Protein AF-F2KSY7-F1 (afdb_monomer)

Secondary structure (DSSP, 8-state):
-HHHHHHHHHHHHHHHHHH---------S---SHHHHHHHHHHHHHHHHHHHHHHHTT--TTSHHHHHHHHHHHHHHHHHHHHHHT-SSHHHHHHHHHHHHHHHHHHHHHHHH---HHHHHHHHHHHHHHH-HHHHHHHHHHT-

Radius of gyration: 15.93 Å; Cα contacts (8 Å, |Δi|>4): 100; chains: 1; bounding box: 45×33×44 Å

Mean predicted aligned error: 11.4 Å

Sequence (144 aa):
MRAKVLQTLSTILSVQTCLANPIPPNKSHNLPPALGTVFALDYICNLVILAILLTLFQKDIRSLKFLAYVLVVTAGGLIIDYLAMLSQNFVVALVLAFLLLFSYNSVLARLVYGLSRGKSAVIGFSIGILANPALFVWITIMFL

Organism: Archaeoglobus veneficus (strain DSM 11195 / SNP6) (NCBI:txid693661)

Structure (mmCIF, N/CA/C/O backbone):
data_AF-F2KSY7-F1
#
_entry.id   AF-F2KSY7-F1
#
loop_
_atom_site.group_PDB
_atom_site.id
_atom_site.type_symbol
_atom_site.label_atom_id
_atom_site.label_alt_id
_atom_site.label_comp_id
_atom_site.label_asym_id
_atom_site.label_entity_id
_atom_site.label_seq_id
_atom_site.pdbx_PDB_ins_code
_atom_site.Cartn_x
_atom_site.Cartn_y
_atom_site.Cartn_z
_atom_site.occupancy
_atom_site.B_iso_or_equiv
_atom_site.auth_seq_id
_atom_site.auth_comp_id
_atom_site.auth_asym_id
_atom_site.auth_atom_id
_atom_site.pdbx_PDB_model_num
ATOM 1 N N . MET A 1 1 ? -12.921 19.983 1.625 1.00 43.03 1 MET A N 1
ATOM 2 C CA . MET A 1 1 ? -11.962 18.943 2.081 1.00 43.03 1 MET A CA 1
ATOM 3 C C . MET A 1 1 ? -11.532 17.973 0.980 1.00 43.03 1 MET A C 1
ATOM 5 O O . MET A 1 1 ? -10.343 17.713 0.894 1.00 43.03 1 MET A O 1
ATOM 9 N N . ARG A 1 2 ? -12.433 17.490 0.107 1.00 40.50 2 ARG A N 1
ATOM 10 C CA . ARG A 1 2 ? -12.088 16.527 -0.964 1.00 40.50 2 ARG A CA 1
ATOM 11 C C . ARG A 1 2 ? -11.030 17.028 -1.966 1.00 40.50 2 ARG A C 1
ATOM 13 O O . ARG A 1 2 ? -10.137 16.269 -2.308 1.00 40.50 2 ARG A O 1
ATOM 20 N N . ALA A 1 3 ? -11.072 18.306 -2.354 1.00 43.41 3 ALA A N 1
ATOM 21 C CA . ALA A 1 3 ? -10.115 18.882 -3.309 1.00 43.41 3 ALA A CA 1
ATOM 22 C C . ALA A 1 3 ? -8.681 18.986 -2.760 1.00 43.41 3 ALA A C 1
ATOM 24 O O . ALA A 1 3 ? -7.740 18.676 -3.473 1.00 43.41 3 ALA A O 1
ATOM 25 N N . LYS A 1 4 ? -8.509 19.344 -1.476 1.00 40.16 4 LYS A N 1
ATOM 26 C CA . LYS A 1 4 ? -7.176 19.445 -0.856 1.00 40.16 4 LYS A CA 1
ATOM 27 C C . LYS A 1 4 ? -6.494 18.082 -0.755 1.00 40.16 4 LYS A C 1
ATOM 29 O O . LYS A 1 4 ? -5.327 17.981 -1.088 1.00 40.16 4 LYS A O 1
ATOM 34 N N . VAL A 1 5 ? -7.233 17.035 -0.377 1.00 45.41 5 VAL A N 1
ATOM 35 C CA . VAL A 1 5 ? -6.698 15.662 -0.322 1.00 45.41 5 VAL A CA 1
ATOM 36 C C . VAL A 1 5 ? -6.324 15.160 -1.719 1.00 45.41 5 VAL A C 1
ATOM 38 O O . VAL A 1 5 ? -5.262 14.569 -1.877 1.00 45.41 5 VAL A O 1
ATOM 41 N N . LEU A 1 6 ? -7.145 15.448 -2.739 1.00 37.88 6 LEU A N 1
ATOM 42 C CA . LEU A 1 6 ? -6.817 15.122 -4.131 1.00 37.88 6 LEU A CA 1
ATOM 43 C C . LEU A 1 6 ? -5.556 15.848 -4.613 1.00 37.88 6 LEU A C 1
ATOM 45 O O . LEU A 1 6 ? -4.732 15.252 -5.292 1.00 37.88 6 LEU A O 1
ATOM 49 N N . GLN A 1 7 ? -5.404 17.118 -4.242 1.00 41.09 7 GLN A N 1
ATOM 50 C CA . GLN A 1 7 ? -4.274 17.950 -4.644 1.00 41.09 7 GLN A CA 1
ATOM 51 C C . GLN A 1 7 ? -2.975 17.510 -3.959 1.00 41.09 7 GLN A C 1
ATOM 53 O O . GLN A 1 7 ? -1.925 17.532 -4.592 1.00 41.09 7 GLN A O 1
ATOM 58 N N . THR A 1 8 ? -3.039 17.052 -2.701 1.00 50.66 8 THR A N 1
ATOM 59 C CA . THR A 1 8 ? -1.894 16.446 -1.997 1.00 50.66 8 THR A CA 1
ATOM 60 C C . THR A 1 8 ? -1.532 15.081 -2.585 1.00 50.66 8 THR A C 1
ATOM 62 O O . THR A 1 8 ? -0.361 14.809 -2.824 1.00 50.66 8 THR A O 1
ATOM 65 N N . LEU A 1 9 ? -2.526 14.240 -2.890 1.00 44.72 9 LE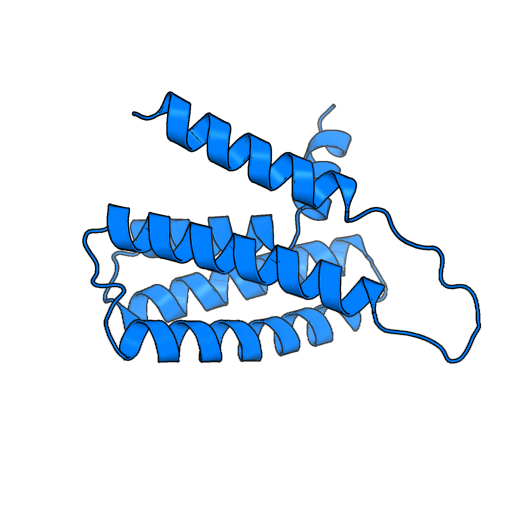U A N 1
ATOM 66 C CA . LEU A 1 9 ? -2.304 12.970 -3.590 1.00 44.72 9 LEU A CA 1
ATOM 67 C C . LEU A 1 9 ? -1.674 13.191 -4.968 1.00 44.72 9 LEU A C 1
ATOM 69 O O . LEU A 1 9 ? -0.739 12.478 -5.312 1.00 44.72 9 LEU A O 1
ATOM 73 N N . SER A 1 10 ? -2.127 14.196 -5.725 1.00 44.44 10 SER A N 1
ATOM 74 C CA . SER A 1 10 ? -1.573 14.488 -7.049 1.00 44.44 10 SER A CA 1
ATOM 75 C C . SER A 1 10 ? -0.148 15.030 -6.981 1.00 44.44 10 SER A C 1
ATOM 77 O O . SER A 1 10 ? 0.632 14.738 -7.877 1.00 44.44 10 SER A O 1
ATOM 79 N N . THR A 1 11 ? 0.205 15.793 -5.937 1.00 50.34 11 THR A N 1
ATOM 80 C CA . THR A 1 11 ? 1.585 16.278 -5.736 1.00 50.34 11 THR A CA 1
ATOM 81 C C . THR A 1 11 ? 2.529 15.169 -5.292 1.00 50.34 11 THR A C 1
ATOM 83 O O . THR A 1 11 ? 3.677 15.144 -5.718 1.00 50.34 11 THR A O 1
ATOM 86 N N . ILE A 1 12 ? 2.060 14.227 -4.473 1.00 53.47 12 ILE A N 1
ATOM 87 C CA . ILE A 1 12 ? 2.859 13.060 -4.080 1.00 53.47 12 ILE A CA 1
ATOM 88 C C . ILE A 1 12 ? 3.100 12.147 -5.292 1.00 53.47 12 ILE A C 1
ATOM 90 O O . ILE A 1 12 ? 4.237 11.746 -5.539 1.00 53.47 12 ILE A O 1
ATOM 94 N N . LEU A 1 13 ? 2.057 11.890 -6.094 1.00 46.94 13 LEU A N 1
ATOM 95 C CA . LEU A 1 13 ? 2.163 11.070 -7.305 1.00 46.94 13 LEU A CA 1
ATOM 96 C C . LEU A 1 13 ? 3.132 11.676 -8.328 1.00 46.94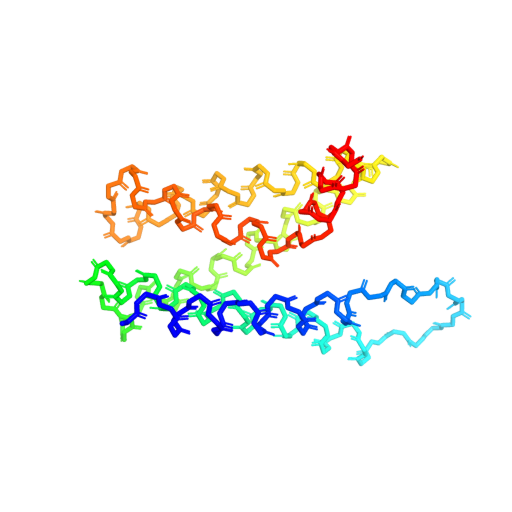 13 LEU A C 1
ATOM 98 O O . LEU A 1 13 ? 3.932 10.953 -8.916 1.00 46.94 13 LEU A O 1
ATOM 102 N N . SER A 1 14 ? 3.077 12.997 -8.534 1.00 45.22 14 SER A N 1
ATOM 103 C CA . SER A 1 14 ? 3.937 13.672 -9.508 1.00 45.22 14 SER A CA 1
ATOM 104 C C . SER A 1 14 ? 5.407 13.702 -9.082 1.00 45.22 14 SER A C 1
ATOM 106 O O . SER A 1 14 ? 6.292 13.581 -9.932 1.00 45.22 14 SER A O 1
ATOM 108 N N . VAL A 1 15 ? 5.687 13.778 -7.777 1.00 47.09 15 VAL A N 1
ATOM 109 C CA . VAL A 1 15 ? 7.054 13.659 -7.243 1.00 47.09 15 VAL A CA 1
ATOM 110 C C . VAL A 1 15 ? 7.599 12.236 -7.423 1.00 47.09 15 VAL A C 1
ATOM 112 O O . VAL A 1 15 ? 8.743 12.091 -7.853 1.00 47.09 15 VAL A O 1
ATOM 115 N N . GLN A 1 16 ? 6.787 11.195 -7.197 1.00 50.59 16 GLN A N 1
ATOM 116 C CA . GLN A 1 16 ? 7.185 9.803 -7.465 1.00 50.59 16 GLN A CA 1
ATOM 117 C C . GLN A 1 16 ? 7.493 9.564 -8.951 1.00 50.59 16 GLN A C 1
ATOM 119 O O . GLN A 1 16 ? 8.535 8.997 -9.280 1.00 50.59 16 GLN A O 1
ATOM 124 N N . THR A 1 17 ? 6.644 10.039 -9.871 1.00 43.50 17 THR A N 1
ATOM 125 C CA . THR A 1 17 ? 6.863 9.838 -11.317 1.00 43.50 17 THR A CA 1
ATOM 126 C C . THR A 1 17 ? 8.111 10.542 -11.850 1.00 43.50 17 THR A C 1
ATOM 128 O O . THR A 1 17 ? 8.744 10.028 -12.767 1.00 43.50 17 THR A O 1
ATOM 131 N N . CYS A 1 18 ? 8.506 11.681 -11.271 1.00 38.22 18 CYS A N 1
ATOM 132 C CA . CYS A 1 18 ? 9.742 12.372 -11.657 1.00 38.22 18 CYS A CA 1
ATOM 133 C C . CYS A 1 18 ? 11.014 11.654 -11.174 1.00 38.22 18 CYS A C 1
ATOM 135 O O . CYS A 1 18 ? 12.075 11.825 -11.772 1.00 38.22 18 CYS A O 1
ATOM 137 N N . LEU A 1 19 ? 10.921 10.859 -10.104 1.00 40.94 19 LEU A N 1
ATOM 138 C CA . LEU A 1 19 ? 12.050 10.130 -9.516 1.00 40.94 19 LEU A CA 1
ATOM 139 C C . LEU A 1 19 ? 12.181 8.692 -10.032 1.00 40.94 19 LEU A C 1
ATOM 141 O O . LEU A 1 19 ? 13.284 8.154 -10.028 1.00 40.94 19 LEU A O 1
ATOM 145 N N . ALA A 1 20 ? 11.099 8.095 -10.535 1.00 40.38 20 ALA A N 1
ATOM 146 C CA . ALA A 1 20 ? 11.083 6.757 -11.132 1.00 40.38 20 ALA A CA 1
ATOM 147 C C . ALA A 1 20 ? 11.717 6.688 -12.541 1.00 40.38 20 ALA A C 1
ATOM 149 O O . ALA A 1 20 ? 11.521 5.709 -13.263 1.00 40.38 20 ALA A O 1
ATOM 150 N N . ASN A 1 21 ? 12.467 7.715 -12.953 1.00 36.81 21 ASN A N 1
ATOM 151 C CA . ASN A 1 21 ? 13.182 7.709 -14.223 1.00 36.81 21 ASN A CA 1
ATOM 152 C C . ASN A 1 21 ? 14.235 6.582 -14.186 1.00 36.81 21 ASN A C 1
ATOM 154 O O . ASN A 1 21 ? 15.097 6.593 -13.301 1.00 36.81 21 ASN A O 1
ATOM 158 N N . PRO A 1 22 ? 14.182 5.591 -15.093 1.00 40.06 22 PRO A N 1
ATOM 159 C CA . PRO A 1 22 ? 15.080 4.450 -15.037 1.00 40.06 22 PRO A CA 1
ATOM 160 C C . PRO A 1 22 ? 16.506 4.922 -15.334 1.00 40.06 22 PRO A C 1
ATOM 162 O O . PRO A 1 22 ? 16.842 5.273 -16.464 1.00 40.06 22 PRO A O 1
ATOM 165 N N . ILE A 1 23 ? 17.355 4.939 -14.305 1.00 43.12 23 ILE A N 1
ATOM 166 C CA . ILE A 1 23 ? 18.797 5.124 -14.474 1.00 43.12 23 ILE A CA 1
ATOM 167 C C . ILE A 1 23 ? 19.290 3.905 -15.270 1.00 43.12 23 ILE A C 1
ATOM 169 O O . ILE A 1 23 ? 19.092 2.775 -14.812 1.00 43.12 23 ILE A O 1
ATOM 173 N N . PRO A 1 24 ? 19.889 4.087 -16.462 1.00 36.06 24 PRO A N 1
ATOM 174 C CA . PRO A 1 24 ? 20.340 2.965 -17.269 1.00 36.06 24 PRO A CA 1
ATOM 175 C C . PRO A 1 24 ? 21.372 2.146 -16.480 1.00 36.06 24 PRO A C 1
ATOM 177 O O . PRO A 1 24 ? 22.189 2.727 -15.756 1.00 36.06 24 PRO A O 1
ATOM 180 N N . PRO A 1 25 ? 21.362 0.807 -16.602 1.00 42.03 25 PRO A N 1
ATOM 181 C CA . PRO A 1 25 ? 22.235 -0.064 -15.832 1.00 42.03 25 PRO A CA 1
ATOM 182 C C . PRO A 1 25 ? 23.655 0.054 -16.386 1.00 42.03 25 PRO A C 1
ATOM 184 O O . PRO A 1 25 ? 24.063 -0.723 -17.248 1.00 42.03 25 PRO A O 1
ATOM 187 N N . ASN A 1 26 ? 24.413 1.054 -15.933 1.00 34.06 26 ASN A N 1
ATOM 188 C CA . ASN A 1 26 ? 25.816 1.154 -16.293 1.00 34.06 26 ASN A CA 1
ATOM 189 C C . ASN A 1 26 ? 26.683 0.450 -15.247 1.00 34.06 26 ASN A C 1
ATOM 191 O O . ASN A 1 26 ? 26.614 0.721 -14.048 1.00 34.06 26 ASN A O 1
ATOM 195 N N . LYS A 1 27 ? 27.494 -0.478 -15.754 1.00 44.34 27 LYS A N 1
ATOM 196 C CA . LYS A 1 27 ? 28.465 -1.299 -15.037 1.00 44.34 27 LYS A CA 1
ATOM 197 C C . LYS A 1 27 ? 29.391 -0.424 -14.194 1.00 44.34 27 LYS A C 1
ATOM 199 O O . LYS A 1 27 ? 30.328 0.167 -14.715 1.00 44.34 27 LYS A O 1
ATOM 204 N N . SER A 1 28 ? 29.186 -0.393 -12.887 1.00 35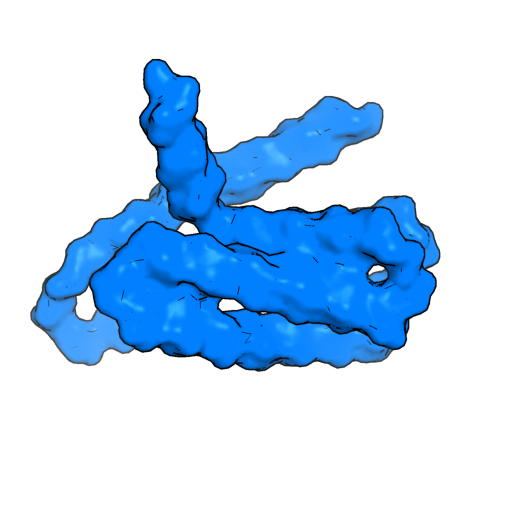.62 28 SER A N 1
ATOM 205 C CA . SER A 1 28 ? 30.267 -0.197 -11.922 1.00 35.62 28 SER A CA 1
ATOM 206 C C . SER A 1 28 ? 29.766 -0.582 -10.537 1.00 35.62 28 SER A C 1
ATOM 208 O O . SER A 1 28 ? 28.599 -0.393 -10.209 1.00 35.62 28 SER A O 1
ATOM 210 N N . HIS A 1 29 ? 30.655 -1.165 -9.744 1.00 41.88 29 HIS A N 1
ATOM 211 C CA . HIS A 1 29 ? 30.439 -1.745 -8.419 1.00 41.88 29 HIS A CA 1
ATOM 212 C C . HIS A 1 29 ? 30.052 -0.729 -7.314 1.00 41.88 29 HIS A C 1
ATOM 214 O O . HIS A 1 29 ? 30.401 -0.924 -6.158 1.00 41.88 29 HIS A O 1
ATOM 220 N N . ASN A 1 30 ? 29.303 0.329 -7.645 1.00 36.31 30 ASN A N 1
ATOM 221 C CA . ASN A 1 30 ? 28.866 1.393 -6.739 1.00 36.31 30 ASN A CA 1
ATOM 222 C C . ASN A 1 30 ? 27.356 1.684 -6.898 1.00 36.31 30 ASN A C 1
ATOM 224 O O . ASN A 1 30 ? 26.948 2.796 -7.222 1.00 36.31 30 ASN A O 1
ATOM 228 N N . LEU A 1 31 ? 26.497 0.696 -6.663 1.00 51.44 31 LEU A N 1
ATOM 229 C CA . LEU A 1 31 ? 25.154 0.963 -6.125 1.00 51.44 31 LEU A CA 1
ATOM 230 C C . LEU A 1 31 ? 25.313 0.815 -4.598 1.00 51.44 31 LEU A C 1
ATOM 232 O O . LEU A 1 31 ? 25.869 -0.226 -4.241 1.00 51.44 31 LEU A O 1
ATOM 236 N N . PRO A 1 32 ? 24.866 1.724 -3.680 1.00 45.22 32 PRO A N 1
ATOM 237 C CA . PRO A 1 32 ? 23.524 2.335 -3.675 1.00 45.22 32 PRO A CA 1
ATOM 238 C C . PRO A 1 32 ? 23.323 3.583 -2.736 1.00 45.22 32 PRO A C 1
ATOM 240 O O . PRO A 1 32 ? 23.014 3.415 -1.557 1.00 45.22 32 PRO A O 1
ATOM 243 N N . PRO A 1 33 ? 23.397 4.846 -3.197 1.00 43.09 33 PRO A N 1
ATOM 244 C CA . PRO A 1 33 ? 22.716 5.943 -2.474 1.00 43.09 33 PRO A CA 1
ATOM 245 C C . PRO A 1 33 ? 21.386 6.312 -3.136 1.00 43.09 33 PRO A C 1
ATOM 247 O O . PRO A 1 33 ? 20.386 6.512 -2.457 1.00 43.09 33 PRO A O 1
ATOM 250 N N . ALA A 1 34 ? 21.360 6.323 -4.472 1.00 42.72 34 ALA A N 1
ATOM 251 C CA . ALA A 1 34 ? 20.201 6.741 -5.259 1.00 42.72 34 ALA A CA 1
ATOM 252 C C . ALA A 1 34 ? 19.050 5.720 -5.240 1.00 42.72 34 ALA A C 1
ATOM 254 O O . ALA A 1 34 ? 17.889 6.100 -5.177 1.00 42.72 34 ALA A O 1
ATOM 255 N N . LEU A 1 35 ? 19.350 4.417 -5.232 1.00 42.41 35 LEU A N 1
ATOM 256 C CA . LEU A 1 35 ? 18.315 3.393 -5.041 1.00 42.41 35 LEU A CA 1
ATOM 257 C C . LEU A 1 35 ? 17.738 3.460 -3.626 1.00 42.41 35 LEU A C 1
ATOM 259 O O . LEU A 1 35 ? 16.527 3.416 -3.464 1.00 42.41 35 LEU A O 1
ATOM 263 N N . GLY A 1 36 ? 18.586 3.656 -2.611 1.00 43.69 36 GLY A N 1
ATOM 264 C CA . GLY A 1 36 ? 18.137 3.811 -1.227 1.00 43.69 36 GLY A CA 1
ATOM 265 C C . GLY A 1 36 ? 17.201 5.006 -1.031 1.00 43.69 36 GLY A C 1
ATOM 266 O O . GLY A 1 36 ? 16.197 4.875 -0.337 1.00 43.69 36 GLY A O 1
ATOM 267 N N . THR A 1 37 ? 17.472 6.149 -1.670 1.00 48.00 37 THR A N 1
ATOM 268 C CA . THR A 1 37 ? 16.601 7.334 -1.582 1.00 48.00 37 THR A CA 1
ATOM 269 C C . THR A 1 37 ? 15.286 7.165 -2.339 1.00 48.00 37 THR A C 1
ATOM 271 O O . THR A 1 37 ? 14.256 7.609 -1.833 1.00 48.00 37 THR A O 1
ATOM 274 N N . VAL A 1 38 ? 15.289 6.500 -3.499 1.00 50.38 38 VAL A N 1
ATOM 275 C CA . VAL A 1 38 ? 14.060 6.200 -4.258 1.00 50.38 38 VAL A CA 1
ATOM 276 C C . VAL A 1 38 ? 13.174 5.215 -3.486 1.00 50.38 38 VAL A C 1
ATOM 278 O O . VAL A 1 38 ? 12.004 5.511 -3.252 1.00 50.38 38 VAL A O 1
ATOM 281 N N . PHE A 1 39 ? 13.743 4.122 -2.961 1.00 54.16 39 PHE A N 1
ATOM 282 C CA . PHE A 1 39 ? 13.004 3.179 -2.112 1.00 54.16 39 PHE A CA 1
ATOM 283 C C . PHE A 1 39 ? 12.501 3.828 -0.813 1.00 54.16 39 PHE A C 1
ATOM 285 O O . PHE A 1 39 ? 11.390 3.538 -0.370 1.00 54.16 39 PHE A O 1
ATOM 292 N N . ALA A 1 40 ? 13.280 4.729 -0.203 1.00 58.53 40 ALA A N 1
ATOM 293 C CA . ALA A 1 40 ? 12.866 5.433 1.009 1.00 58.53 40 ALA A CA 1
ATOM 294 C C . ALA A 1 40 ? 11.702 6.405 0.758 1.00 58.53 40 ALA A C 1
ATOM 296 O O . ALA A 1 40 ? 10.801 6.501 1.591 1.00 58.53 40 ALA A O 1
ATOM 297 N N . LEU A 1 41 ? 11.690 7.107 -0.378 1.00 63.34 41 LEU A N 1
ATOM 298 C CA . LEU A 1 41 ? 10.606 8.026 -0.733 1.00 63.34 41 LEU A CA 1
ATOM 299 C C . LEU A 1 41 ? 9.300 7.288 -1.033 1.00 63.34 41 LEU A C 1
ATOM 301 O O . LEU A 1 41 ? 8.263 7.676 -0.490 1.00 63.34 41 LEU A O 1
ATOM 305 N N . ASP A 1 42 ? 9.348 6.199 -1.803 1.00 64.12 42 ASP A 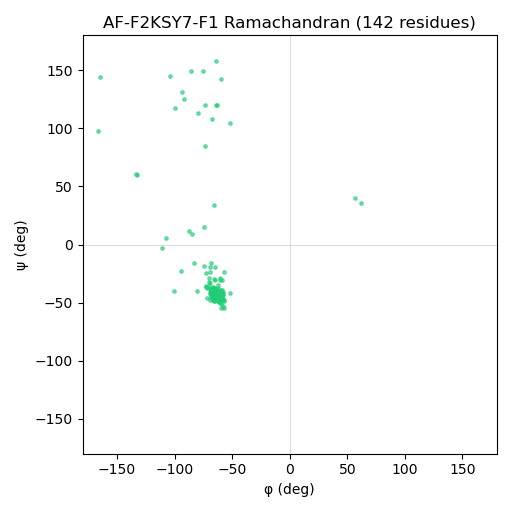N 1
ATOM 306 C CA . ASP A 1 42 ? 8.175 5.350 -2.056 1.00 64.12 42 ASP A CA 1
ATOM 307 C C . ASP A 1 42 ? 7.616 4.769 -0.756 1.00 64.12 42 ASP A C 1
ATOM 309 O O . ASP A 1 42 ? 6.405 4.765 -0.515 1.00 64.12 42 ASP A O 1
ATOM 313 N N . TYR A 1 43 ? 8.509 4.355 0.140 1.00 66.31 43 TYR A N 1
ATOM 314 C CA . TYR A 1 43 ? 8.135 3.846 1.447 1.00 66.31 43 TYR A CA 1
ATOM 315 C C . TYR A 1 43 ? 7.455 4.905 2.327 1.00 66.31 43 TYR A C 1
ATOM 317 O O . TYR A 1 43 ? 6.399 4.643 2.911 1.00 66.31 43 TYR A O 1
ATOM 325 N N . ILE A 1 44 ? 8.010 6.119 2.390 1.00 71.00 44 ILE A N 1
ATOM 326 C CA . ILE A 1 44 ? 7.416 7.237 3.136 1.00 71.00 44 ILE A CA 1
ATOM 327 C C . ILE A 1 44 ? 6.042 7.595 2.556 1.00 71.00 44 ILE A C 1
ATOM 329 O O . ILE A 1 44 ? 5.092 7.782 3.318 1.00 71.00 44 ILE A O 1
ATOM 333 N N . CYS A 1 45 ? 5.898 7.639 1.230 1.00 72.69 45 CYS A N 1
ATOM 334 C CA . CYS A 1 45 ? 4.621 7.945 0.581 1.00 72.69 45 CYS A CA 1
ATOM 335 C C . CYS A 1 45 ? 3.553 6.890 0.905 1.00 72.69 45 CYS A C 1
ATOM 337 O O . CYS A 1 45 ? 2.435 7.237 1.303 1.00 72.69 45 CYS A O 1
ATOM 339 N N . ASN A 1 46 ? 3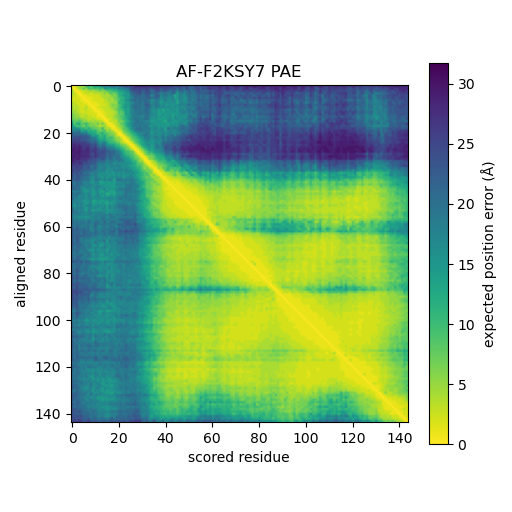.917 5.607 0.829 1.00 76.75 46 ASN A N 1
ATOM 340 C CA . ASN A 1 46 ? 3.039 4.495 1.190 1.00 76.75 46 ASN A CA 1
ATOM 341 C C . ASN A 1 46 ? 2.613 4.549 2.664 1.00 76.75 46 ASN A C 1
ATOM 343 O O . ASN A 1 46 ? 1.434 4.360 2.974 1.00 76.75 46 ASN A O 1
ATOM 347 N N . LEU A 1 47 ? 3.539 4.875 3.572 1.00 78.38 47 LEU A N 1
ATOM 348 C CA . LEU A 1 47 ? 3.248 5.046 4.997 1.00 78.38 47 LEU A CA 1
ATOM 349 C C . LEU A 1 47 ? 2.293 6.203 5.276 1.00 78.38 47 LEU A C 1
ATOM 351 O O . LEU A 1 47 ? 1.345 6.048 6.050 1.00 78.38 47 LEU A O 1
ATOM 355 N N . VAL A 1 48 ? 2.528 7.355 4.647 1.00 82.12 48 VAL A N 1
ATOM 356 C CA . VAL A 1 48 ? 1.678 8.540 4.804 1.00 82.12 48 VAL A CA 1
ATOM 357 C C . VAL A 1 48 ? 0.264 8.237 4.321 1.00 82.12 48 VAL A C 1
ATOM 359 O O . VAL A 1 48 ? -0.704 8.534 5.022 1.00 82.12 48 VAL A O 1
ATOM 362 N N . ILE A 1 49 ? 0.121 7.592 3.164 1.00 82.31 49 ILE A N 1
ATOM 363 C CA . ILE A 1 49 ? -1.196 7.278 2.600 1.00 82.31 49 ILE A CA 1
ATOM 364 C C . ILE A 1 49 ? -1.915 6.222 3.434 1.00 82.31 49 ILE A C 1
ATOM 366 O O . ILE A 1 49 ? -3.103 6.384 3.725 1.00 82.31 49 ILE A O 1
ATOM 370 N N . LEU A 1 50 ? -1.207 5.199 3.911 1.00 84.12 50 LEU A N 1
ATOM 371 C CA . LEU A 1 50 ? -1.766 4.235 4.852 1.00 84.12 50 LEU A CA 1
ATOM 372 C C . LEU A 1 50 ? -2.260 4.922 6.136 1.00 84.12 50 LEU A C 1
ATOM 374 O O . LEU A 1 50 ? -3.382 4.658 6.574 1.00 84.12 50 LEU A O 1
ATOM 378 N N . ALA A 1 51 ? -1.470 5.826 6.721 1.00 81.69 51 ALA A N 1
ATOM 379 C CA . ALA A 1 51 ? -1.857 6.566 7.921 1.00 81.69 51 ALA A CA 1
ATOM 380 C C . ALA A 1 51 ? -3.092 7.454 7.678 1.00 81.69 51 ALA A C 1
ATOM 382 O O . ALA A 1 51 ? -4.012 7.469 8.502 1.00 81.69 51 ALA A O 1
ATOM 383 N N . ILE A 1 52 ? -3.159 8.140 6.530 1.00 84.00 52 ILE A N 1
ATOM 384 C CA . ILE A 1 52 ? -4.326 8.938 6.123 1.00 84.00 52 ILE A CA 1
ATOM 385 C C . ILE A 1 52 ? -5.564 8.044 5.988 1.00 84.00 52 ILE A C 1
ATOM 387 O O . ILE A 1 52 ? -6.608 8.360 6.559 1.00 84.00 52 ILE A O 1
ATOM 391 N N . LEU A 1 53 ? -5.460 6.915 5.280 1.00 84.12 53 LEU A N 1
ATOM 392 C CA . LEU A 1 53 ? -6.577 5.990 5.065 1.00 84.12 53 LEU A CA 1
ATOM 393 C C . LEU A 1 53 ? -7.081 5.384 6.379 1.00 84.12 53 LEU A C 1
ATOM 395 O O . LEU A 1 53 ? -8.289 5.339 6.614 1.00 84.12 53 LEU A O 1
ATOM 399 N N . LEU A 1 54 ? -6.178 4.968 7.268 1.00 84.19 54 LEU A N 1
ATOM 400 C CA . LEU A 1 54 ? -6.549 4.444 8.583 1.00 84.19 54 LEU A CA 1
ATOM 401 C C . LEU A 1 54 ? -7.222 5.512 9.453 1.00 84.19 54 LEU A C 1
ATOM 403 O O . LEU A 1 54 ? -8.239 5.221 10.087 1.00 84.19 54 LEU A O 1
ATOM 407 N N . THR A 1 55 ? -6.731 6.753 9.415 1.00 84.31 55 THR A N 1
ATOM 408 C CA . THR A 1 55 ? -7.358 7.887 10.114 1.00 84.31 55 THR A CA 1
ATOM 409 C C . THR A 1 55 ? -8.760 8.169 9.563 1.00 84.31 55 THR A C 1
ATOM 411 O O . THR A 1 55 ? -9.710 8.310 10.333 1.00 84.31 55 THR A O 1
ATOM 414 N N . LEU A 1 56 ? -8.932 8.166 8.234 1.00 85.88 56 LEU A N 1
ATOM 415 C CA . LEU A 1 56 ? -10.240 8.307 7.575 1.00 85.88 56 LEU A CA 1
ATOM 416 C C . LEU A 1 56 ? -11.210 7.179 7.949 1.00 85.88 56 LEU A C 1
ATOM 418 O O . LEU A 1 56 ? -12.422 7.388 8.010 1.00 85.88 56 LEU A O 1
ATOM 422 N N . PHE A 1 57 ? -10.693 5.984 8.225 1.00 85.19 57 PHE A N 1
ATOM 423 C CA . PHE A 1 57 ? -11.483 4.848 8.693 1.00 85.19 57 PHE A CA 1
ATOM 424 C C . PHE A 1 57 ? -11.650 4.789 10.214 1.00 85.19 57 PHE A C 1
ATOM 426 O O . PHE A 1 57 ? -12.164 3.781 10.707 1.00 85.19 57 PHE A O 1
ATOM 433 N N . GLN A 1 58 ? -11.282 5.860 10.927 1.00 83.56 58 GLN A N 1
ATOM 434 C CA . GLN A 1 58 ? -11.384 5.989 12.383 1.00 83.56 58 GLN A CA 1
ATOM 435 C C . GLN A 1 58 ? -10.630 4.873 13.127 1.00 83.56 58 GLN A C 1
ATOM 437 O O . GLN A 1 58 ? -11.117 4.322 14.115 1.00 83.56 58 GLN A O 1
ATOM 442 N N . LYS A 1 59 ? -9.447 4.494 12.626 1.00 83.38 59 LYS A N 1
ATOM 443 C CA . LYS A 1 59 ? -8.553 3.525 13.272 1.00 83.38 59 LYS A CA 1
ATOM 444 C C . LYS A 1 59 ? -7.379 4.225 13.939 1.00 83.38 59 LYS A C 1
ATOM 446 O O . LYS A 1 59 ? -6.863 5.218 13.438 1.00 83.38 59 LYS A O 1
ATOM 451 N N . ASP A 1 60 ? -6.959 3.668 15.070 1.00 78.38 60 ASP A N 1
ATOM 452 C CA . ASP A 1 60 ? -5.880 4.233 15.868 1.00 78.38 60 ASP A CA 1
ATOM 453 C C . ASP A 1 60 ? -4.499 3.882 15.290 1.00 78.38 60 ASP A C 1
ATOM 455 O O . ASP A 1 60 ? -4.068 2.720 15.276 1.00 78.38 60 ASP A O 1
ATOM 459 N N . ILE A 1 61 ? -3.812 4.920 14.813 1.00 74.69 61 ILE A N 1
ATOM 460 C CA . ILE A 1 61 ? -2.472 4.859 14.222 1.00 74.69 61 ILE A CA 1
ATOM 461 C C . ILE A 1 61 ? -1.352 4.872 15.273 1.00 74.69 61 ILE A C 1
ATOM 463 O O . ILE A 1 61 ? -0.229 4.499 14.951 1.00 74.69 61 ILE A O 1
ATOM 467 N N . ARG A 1 62 ? -1.629 5.250 16.532 1.00 71.50 62 ARG A N 1
ATOM 468 C CA . ARG A 1 62 ? -0.628 5.239 17.623 1.00 71.50 62 ARG A CA 1
ATOM 469 C C . ARG A 1 62 ? -0.504 3.876 18.307 1.00 71.50 62 ARG A C 1
ATOM 471 O O . ARG A 1 62 ? 0.150 3.744 19.337 1.00 71.50 62 ARG A O 1
ATOM 478 N N . SER A 1 63 ? -1.133 2.853 17.739 1.00 76.44 63 SER A N 1
ATOM 479 C CA . SER A 1 63 ? -1.141 1.504 18.285 1.00 76.44 63 SER A CA 1
ATOM 480 C C . SER A 1 63 ? 0.084 0.699 17.842 1.00 76.44 63 SER A C 1
ATOM 482 O O . SER A 1 63 ? 0.561 0.820 16.715 1.00 76.44 63 SER A O 1
ATOM 484 N N . LEU A 1 64 ? 0.539 -0.225 18.694 1.00 80.19 64 LEU A N 1
ATOM 485 C CA . LEU A 1 64 ? 1.589 -1.197 18.351 1.00 80.19 64 LEU A CA 1
ATOM 486 C C . LEU A 1 64 ? 1.214 -2.049 17.120 1.00 80.19 64 LEU A C 1
ATOM 488 O O . LEU A 1 64 ? 2.076 -2.524 16.387 1.00 80.19 64 LEU A O 1
ATOM 492 N N . LYS A 1 65 ? -0.094 -2.174 16.853 1.00 79.12 65 LYS A N 1
ATOM 493 C CA . LYS A 1 65 ? -0.650 -2.809 15.654 1.00 79.12 65 LYS A CA 1
ATOM 494 C C . LYS A 1 65 ? -0.257 -2.079 14.371 1.00 79.12 65 LYS A C 1
ATOM 496 O O . LYS A 1 65 ? -0.027 -2.750 13.375 1.00 79.12 65 LYS A O 1
ATOM 501 N N . PHE A 1 66 ? -0.147 -0.749 14.392 1.00 81.50 66 PHE A N 1
ATOM 502 C CA . PHE A 1 66 ? 0.327 0.028 13.243 1.00 81.50 66 PHE A CA 1
ATOM 503 C C . PHE A 1 66 ? 1.791 -0.249 12.949 1.00 81.50 66 PHE A C 1
ATOM 505 O O . PHE A 1 66 ? 2.129 -0.553 11.811 1.00 81.50 66 PHE A O 1
ATOM 512 N N . LEU A 1 67 ? 2.640 -0.251 13.976 1.00 79.38 67 LEU A N 1
ATOM 513 C CA . LEU A 1 67 ? 4.050 -0.589 13.805 1.00 79.38 67 LEU A CA 1
ATOM 514 C C . LEU A 1 67 ? 4.227 -2.019 13.267 1.00 79.38 67 LEU A C 1
ATOM 516 O O . LEU A 1 67 ? 4.975 -2.230 12.315 1.00 79.38 67 LEU A O 1
ATOM 520 N N . ALA A 1 68 ? 3.496 -2.986 13.828 1.00 79.31 68 ALA A N 1
ATOM 521 C CA . ALA A 1 68 ? 3.516 -4.367 13.351 1.00 79.31 68 ALA A CA 1
ATOM 522 C C . ALA A 1 68 ? 3.001 -4.488 11.908 1.00 79.31 68 ALA A C 1
ATOM 524 O O . ALA A 1 68 ? 3.617 -5.168 11.093 1.00 79.31 68 ALA A O 1
ATOM 525 N N . TYR A 1 69 ? 1.908 -3.795 11.574 1.00 84.25 69 TYR A N 1
ATOM 526 C CA . TYR A 1 69 ? 1.369 -3.749 10.217 1.00 84.25 69 TYR A CA 1
ATOM 527 C C . TYR A 1 69 ? 2.413 -3.233 9.232 1.00 84.25 69 TYR A C 1
ATOM 529 O O . TYR A 1 69 ? 2.652 -3.862 8.209 1.00 84.25 69 TYR A O 1
ATOM 537 N N . VAL A 1 70 ? 3.059 -2.118 9.567 1.00 82.75 70 VAL A N 1
ATOM 538 C CA . VAL A 1 70 ? 4.098 -1.502 8.745 1.00 82.75 70 VAL A CA 1
ATOM 539 C C . VAL A 1 70 ? 5.240 -2.480 8.496 1.00 82.75 70 VAL A C 1
ATOM 541 O O . VAL A 1 70 ? 5.538 -2.754 7.342 1.00 82.75 70 VAL A O 1
ATOM 544 N N . LEU A 1 71 ? 5.813 -3.076 9.545 1.00 81.25 71 LEU A N 1
ATOM 545 C CA . LEU A 1 71 ? 6.920 -4.030 9.407 1.00 81.25 71 LEU A CA 1
ATOM 546 C C . LEU A 1 71 ? 6.556 -5.228 8.520 1.00 81.25 71 LEU A C 1
ATOM 548 O O . LEU A 1 71 ? 7.343 -5.634 7.665 1.00 81.25 71 LEU A O 1
ATOM 552 N N . VAL A 1 72 ? 5.351 -5.771 8.703 1.00 85.31 72 VAL A N 1
ATOM 553 C CA . VAL A 1 72 ? 4.852 -6.908 7.923 1.00 85.31 72 VAL A CA 1
ATOM 554 C C . VAL A 1 72 ? 4.607 -6.505 6.466 1.00 85.31 72 VAL A C 1
ATOM 556 O O . VAL A 1 72 ? 4.958 -7.261 5.559 1.00 85.31 72 VAL A O 1
ATOM 559 N N . VAL A 1 73 ? 4.077 -5.306 6.208 1.00 84.00 73 VAL A N 1
ATOM 560 C CA . VAL A 1 73 ? 3.930 -4.783 4.842 1.00 84.00 73 VAL A CA 1
ATOM 561 C C . VAL A 1 73 ? 5.281 -4.619 4.162 1.00 84.00 73 VAL A C 1
ATOM 563 O O . VAL A 1 73 ? 5.425 -5.069 3.029 1.00 84.00 73 VAL A O 1
ATOM 566 N N . THR A 1 74 ? 6.272 -4.045 4.841 1.00 78.94 74 THR A N 1
ATOM 567 C CA . THR A 1 74 ? 7.614 -3.833 4.280 1.00 78.94 74 THR A CA 1
ATOM 568 C C . THR A 1 74 ? 8.284 -5.151 3.919 1.00 78.94 74 THR A C 1
ATOM 570 O O . THR A 1 74 ? 8.766 -5.317 2.802 1.00 78.94 74 THR A O 1
ATOM 573 N N . ALA A 1 75 ? 8.279 -6.113 4.846 1.00 79.69 75 ALA A N 1
ATOM 574 C CA . ALA A 1 75 ? 8.892 -7.417 4.619 1.00 79.69 75 ALA A CA 1
ATOM 575 C C . ALA A 1 75 ? 8.183 -8.191 3.497 1.00 79.69 75 ALA A C 1
ATOM 577 O O . ALA A 1 75 ? 8.836 -8.728 2.605 1.00 79.69 75 ALA A O 1
ATOM 578 N N . GLY A 1 76 ? 6.846 -8.213 3.508 1.00 78.56 76 GLY A N 1
ATOM 579 C CA . GLY A 1 76 ? 6.061 -8.879 2.469 1.00 78.56 76 GLY A CA 1
ATOM 580 C C . GLY A 1 76 ? 6.188 -8.207 1.101 1.00 78.56 76 GLY A C 1
ATOM 581 O O . GLY A 1 76 ? 6.271 -8.904 0.095 1.00 78.56 76 GLY A O 1
ATOM 582 N N . GLY A 1 77 ? 6.262 -6.875 1.059 1.00 80.06 77 GLY A N 1
ATOM 583 C CA . GLY A 1 77 ? 6.453 -6.105 -0.170 1.00 80.06 77 GLY A CA 1
ATOM 584 C C . GLY A 1 77 ? 7.770 -6.438 -0.865 1.00 80.06 77 GLY A C 1
ATOM 585 O O . GLY A 1 77 ? 7.757 -6.768 -2.043 1.00 80.06 77 GLY A O 1
ATOM 586 N N . LEU A 1 78 ? 8.878 -6.492 -0.116 1.00 79.00 78 LEU A N 1
ATOM 587 C CA . LEU A 1 78 ? 10.184 -6.890 -0.660 1.00 79.00 78 LEU A CA 1
ATOM 588 C C . LEU A 1 78 ? 10.167 -8.300 -1.269 1.00 79.00 78 LEU A C 1
ATOM 590 O O . LEU A 1 78 ? 10.780 -8.537 -2.309 1.00 79.00 78 LEU A O 1
ATOM 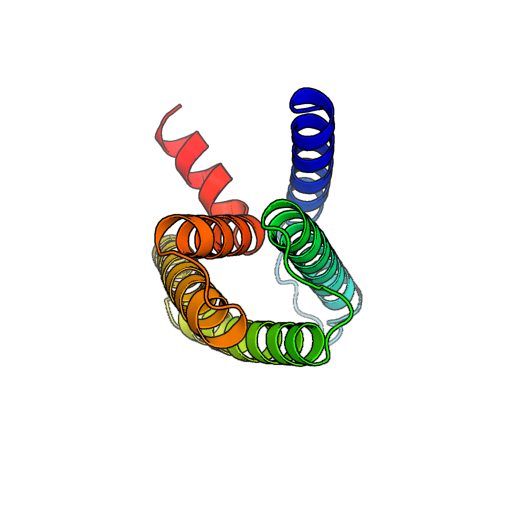594 N N . ILE A 1 79 ? 9.455 -9.238 -0.637 1.00 79.75 79 ILE A N 1
ATOM 595 C CA . ILE A 1 79 ? 9.299 -10.601 -1.164 1.00 79.75 79 ILE A CA 1
ATOM 596 C C . ILE A 1 79 ? 8.485 -10.581 -2.461 1.00 79.75 79 ILE A C 1
ATOM 598 O O . ILE A 1 79 ? 8.846 -11.260 -3.420 1.00 79.75 79 ILE A O 1
ATOM 602 N N . ILE A 1 80 ? 7.400 -9.806 -2.507 1.00 82.50 80 ILE A N 1
ATOM 603 C CA . ILE A 1 80 ? 6.553 -9.682 -3.699 1.00 82.50 80 ILE A CA 1
ATOM 604 C C . ILE A 1 80 ? 7.332 -9.061 -4.862 1.00 82.50 80 ILE A C 1
ATOM 606 O O . ILE A 1 80 ? 7.255 -9.584 -5.973 1.00 82.50 80 ILE A O 1
ATOM 610 N N . ASP A 1 81 ? 8.115 -8.013 -4.612 1.00 72.88 81 ASP A N 1
ATOM 611 C CA . ASP A 1 81 ? 8.945 -7.370 -5.635 1.00 72.88 81 ASP A CA 1
ATOM 612 C C . ASP A 1 81 ? 10.003 -8.338 -6.175 1.00 72.88 81 ASP A C 1
ATOM 614 O O . ASP A 1 81 ? 10.179 -8.461 -7.388 1.00 72.88 81 ASP A O 1
ATOM 618 N N . TYR A 1 82 ? 10.648 -9.104 -5.290 1.00 75.69 82 TYR A N 1
ATOM 619 C CA . TYR A 1 82 ? 11.586 -10.150 -5.695 1.00 75.69 82 TYR A CA 1
ATOM 620 C C . TYR A 1 82 ? 10.915 -11.225 -6.564 1.00 75.69 82 TYR A C 1
ATOM 622 O O . TYR A 1 82 ? 11.456 -11.614 -7.599 1.00 75.69 82 TYR A O 1
ATOM 630 N N . LEU A 1 83 ? 9.715 -11.681 -6.186 1.00 74.69 83 LEU A N 1
ATOM 631 C CA . LEU A 1 83 ? 8.948 -12.651 -6.973 1.00 74.69 83 LEU A CA 1
ATOM 632 C C . LEU A 1 83 ? 8.530 -12.085 -8.335 1.00 74.69 83 LEU A C 1
ATOM 634 O O . LEU A 1 83 ? 8.587 -12.796 -9.336 1.00 74.69 83 LEU A O 1
ATOM 638 N N . ALA A 1 84 ? 8.136 -10.814 -8.392 1.00 74.25 84 ALA A N 1
ATOM 639 C CA . ALA A 1 84 ? 7.784 -10.146 -9.637 1.00 74.25 84 ALA A CA 1
ATOM 640 C C . ALA A 1 84 ? 8.993 -10.008 -10.574 1.00 74.25 84 ALA A C 1
ATOM 642 O O . ALA A 1 84 ? 8.853 -10.218 -11.779 1.00 74.25 84 ALA A O 1
ATOM 643 N N . MET A 1 85 ? 10.188 -9.747 -10.033 1.00 73.31 85 MET A N 1
ATOM 644 C CA . MET A 1 85 ? 11.441 -9.677 -10.796 1.00 73.31 85 MET A CA 1
ATOM 645 C C . MET A 1 85 ? 11.861 -11.005 -11.441 1.00 73.31 85 MET A C 1
ATOM 647 O O . MET A 1 85 ? 12.638 -10.992 -12.395 1.00 73.31 85 MET A O 1
ATOM 651 N N . LEU A 1 86 ? 11.346 -12.149 -10.975 1.00 76.50 86 LEU A N 1
ATOM 652 C CA . LEU A 1 86 ? 11.579 -13.442 -11.634 1.00 76.50 86 LEU A CA 1
ATOM 653 C C . LEU A 1 86 ? 10.870 -13.539 -12.994 1.00 76.50 86 LEU A C 1
ATOM 655 O O . LEU A 1 86 ? 11.247 -14.364 -13.829 1.00 76.50 86 LEU A O 1
ATOM 659 N N . SER A 1 87 ? 9.859 -12.701 -13.244 1.00 73.06 87 SER A N 1
ATOM 660 C CA . SER A 1 87 ? 9.232 -12.604 -14.559 1.00 73.06 87 SER A CA 1
ATOM 661 C C . SER A 1 87 ? 10.154 -11.872 -15.533 1.00 73.06 87 SER A C 1
ATOM 663 O O . SER A 1 87 ? 10.452 -10.693 -15.367 1.00 73.06 87 SER A O 1
ATOM 665 N N . GLN A 1 88 ? 10.533 -12.543 -16.623 1.00 73.00 88 GLN A N 1
ATOM 666 C CA . GLN A 1 88 ? 11.312 -11.931 -17.708 1.00 73.00 88 GLN A CA 1
ATOM 667 C C . GLN A 1 88 ? 10.524 -10.869 -18.495 1.00 73.00 88 GLN A C 1
ATOM 669 O O . GLN A 1 88 ? 11.112 -10.081 -19.233 1.00 73.00 88 GLN A O 1
ATOM 674 N N . ASN A 1 89 ? 9.195 -10.837 -18.355 1.00 80.00 89 ASN A N 1
ATOM 675 C CA . ASN A 1 89 ? 8.347 -9.842 -18.996 1.00 80.00 89 ASN A CA 1
ATOM 676 C C . ASN A 1 89 ? 7.983 -8.736 -17.997 1.00 80.00 89 ASN A C 1
ATOM 678 O O . ASN A 1 89 ? 7.309 -8.992 -16.997 1.00 80.00 89 ASN A O 1
ATOM 682 N N . PHE A 1 90 ? 8.406 -7.508 -18.304 1.00 74.56 90 PHE A N 1
ATOM 683 C CA . PHE A 1 90 ? 8.210 -6.321 -17.470 1.00 74.56 90 PHE A CA 1
ATOM 684 C C . PHE A 1 90 ? 6.732 -6.023 -17.173 1.00 74.56 90 PHE A C 1
ATOM 686 O O . PHE A 1 90 ? 6.382 -5.710 -16.038 1.00 74.56 90 PHE A O 1
ATOM 693 N N . VAL A 1 91 ? 5.843 -6.175 -18.160 1.00 76.19 91 VAL A N 1
ATOM 694 C CA . VAL A 1 91 ? 4.403 -5.923 -17.970 1.00 76.19 91 VAL A CA 1
ATOM 695 C C . VAL A 1 91 ? 3.799 -6.974 -17.043 1.00 76.19 91 VAL A C 1
ATOM 697 O O . VAL A 1 91 ? 3.036 -6.647 -16.138 1.00 76.19 91 VAL A O 1
ATOM 700 N N . VAL A 1 92 ? 4.182 -8.240 -17.228 1.00 78.69 92 VAL A N 1
ATOM 701 C CA . VAL A 1 92 ? 3.729 -9.338 -16.364 1.00 78.69 92 VAL A CA 1
ATOM 702 C C . VAL A 1 92 ? 4.246 -9.146 -14.939 1.00 78.69 92 VAL A C 1
ATOM 704 O O . VAL A 1 92 ? 3.476 -9.324 -14.000 1.00 78.69 92 VAL A O 1
ATOM 707 N N . ALA A 1 93 ? 5.500 -8.717 -14.772 1.00 75.94 93 ALA A N 1
ATOM 708 C CA . ALA A 1 93 ? 6.078 -8.393 -13.469 1.00 75.94 93 ALA A CA 1
ATOM 709 C C . ALA A 1 93 ? 5.280 -7.286 -12.760 1.00 75.94 93 ALA A C 1
ATOM 711 O O . ALA A 1 93 ? 4.886 -7.463 -11.610 1.00 75.94 93 ALA A O 1
ATOM 712 N N . LEU A 1 94 ? 4.965 -6.189 -13.459 1.00 78.00 94 LEU A N 1
ATOM 713 C CA . LEU A 1 94 ? 4.179 -5.075 -12.914 1.00 78.00 94 LEU A CA 1
ATOM 714 C C . LEU A 1 94 ? 2.768 -5.498 -12.487 1.00 78.00 94 LEU A C 1
ATOM 716 O O . LEU A 1 94 ? 2.318 -5.162 -11.390 1.00 78.00 94 LEU A O 1
ATOM 720 N N . VAL A 1 95 ? 2.062 -6.245 -13.340 1.00 83.44 95 VAL A N 1
ATOM 721 C CA . VAL A 1 95 ? 0.704 -6.721 -13.033 1.00 83.44 95 VAL A CA 1
ATOM 722 C C . VAL A 1 95 ? 0.730 -7.704 -11.863 1.00 83.44 95 VAL A C 1
ATOM 724 O O . VAL A 1 95 ? -0.121 -7.628 -10.974 1.00 83.44 95 VAL A O 1
ATOM 727 N N . LEU A 1 96 ? 1.717 -8.601 -11.831 1.00 83.56 96 LEU A N 1
ATOM 728 C CA . LEU A 1 96 ? 1.867 -9.579 -10.761 1.00 83.56 96 LEU A CA 1
ATOM 729 C C . LEU A 1 96 ? 2.189 -8.899 -9.424 1.00 83.56 96 LEU A C 1
ATOM 731 O O . LEU A 1 96 ? 1.523 -9.193 -8.430 1.00 83.56 96 LEU A O 1
ATOM 735 N N . ALA A 1 97 ? 3.135 -7.955 -9.407 1.00 82.88 97 ALA A N 1
ATOM 736 C CA . ALA A 1 97 ? 3.475 -7.163 -8.226 1.00 82.88 97 ALA A CA 1
ATOM 737 C C . ALA A 1 97 ? 2.246 -6.422 -7.685 1.00 82.88 97 ALA A C 1
ATOM 739 O O . ALA A 1 97 ? 1.932 -6.522 -6.498 1.00 82.88 97 ALA A O 1
ATOM 740 N N . PHE A 1 98 ? 1.490 -5.758 -8.565 1.00 86.50 98 PHE A N 1
ATOM 741 C CA . PHE A 1 98 ? 0.263 -5.058 -8.192 1.00 86.50 98 PHE A CA 1
ATOM 742 C C . PHE A 1 98 ? -0.782 -5.991 -7.567 1.00 86.50 98 PHE A C 1
ATOM 744 O O . PHE A 1 98 ? -1.298 -5.696 -6.488 1.00 86.50 98 PHE A O 1
ATOM 751 N N . LEU A 1 99 ? -1.099 -7.119 -8.211 1.00 89.19 99 LEU A N 1
ATOM 752 C CA . LEU A 1 99 ? -2.115 -8.059 -7.722 1.00 89.19 99 LEU A CA 1
ATOM 753 C C . LEU A 1 99 ? -1.717 -8.690 -6.381 1.00 89.19 99 LEU A C 1
ATOM 755 O O . LEU A 1 99 ? -2.550 -8.821 -5.474 1.00 89.19 99 LEU A O 1
ATOM 759 N N . LEU A 1 100 ? -0.443 -9.052 -6.234 1.00 89.25 100 LEU A N 1
ATOM 760 C CA . LEU A 1 100 ? 0.092 -9.602 -4.993 1.00 89.25 100 LEU A CA 1
ATOM 761 C C . LEU A 1 100 ? 0.062 -8.556 -3.874 1.00 89.25 100 LEU A C 1
ATOM 763 O O . LEU A 1 100 ? -0.494 -8.836 -2.814 1.00 89.25 100 LEU A O 1
ATOM 767 N N . LEU A 1 101 ? 0.542 -7.333 -4.115 1.00 88.38 101 LEU A N 1
ATOM 768 C CA . LEU A 1 101 ? 0.495 -6.244 -3.132 1.00 88.38 101 LEU A CA 1
ATOM 769 C C . LEU A 1 101 ? -0.939 -5.860 -2.761 1.00 88.38 101 LEU A C 1
ATOM 771 O O . LEU A 1 101 ? -1.223 -5.643 -1.580 1.00 88.38 101 LEU A O 1
ATOM 775 N N . PHE A 1 102 ? -1.852 -5.816 -3.734 1.00 91.00 102 PHE A N 1
ATOM 776 C CA . PHE A 1 102 ? -3.270 -5.539 -3.515 1.00 91.00 102 PHE A CA 1
ATOM 777 C C . PHE A 1 102 ? -3.897 -6.575 -2.584 1.00 91.00 102 PHE A C 1
ATOM 779 O O . PHE A 1 102 ? -4.505 -6.231 -1.562 1.00 91.00 102 PHE A O 1
ATOM 786 N N . SER A 1 103 ? -3.748 -7.851 -2.943 1.00 91.12 103 SER A N 1
ATOM 787 C CA . SER A 1 103 ? -4.344 -8.961 -2.203 1.00 91.12 103 SER A CA 1
ATOM 788 C C . SER A 1 103 ? -3.761 -9.044 -0.790 1.00 91.12 103 SER A C 1
ATOM 790 O O . SER A 1 103 ? -4.517 -9.065 0.186 1.00 91.12 103 SER A O 1
ATOM 792 N N . TYR A 1 104 ? -2.436 -8.959 -0.675 1.00 92.19 104 TYR A N 1
ATOM 793 C CA . TYR A 1 104 ? -1.697 -8.970 0.579 1.00 92.19 104 TYR A CA 1
ATOM 794 C C . TYR A 1 104 ? -2.137 -7.853 1.531 1.00 92.19 104 TYR A C 1
ATOM 796 O O . TYR A 1 104 ? -2.586 -8.132 2.645 1.00 92.19 104 TYR A O 1
ATOM 804 N N . ASN A 1 105 ? -2.110 -6.595 1.083 1.00 89.81 105 ASN A N 1
ATOM 805 C CA . ASN A 1 105 ? -2.496 -5.457 1.920 1.00 89.81 105 ASN A CA 1
ATOM 806 C C . ASN A 1 105 ? -3.991 -5.470 2.265 1.00 89.81 105 ASN A C 1
ATOM 808 O O . ASN A 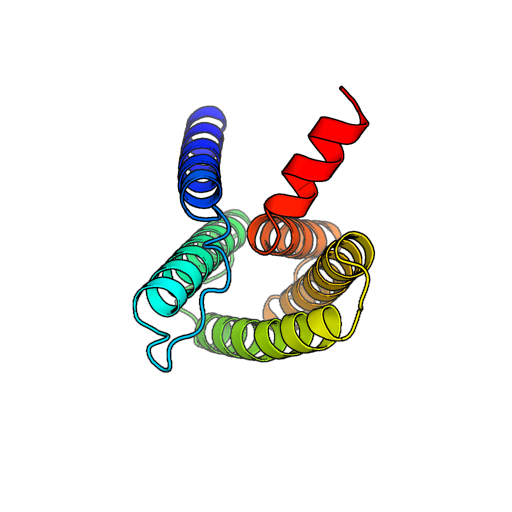1 105 ? -4.362 -5.147 3.393 1.00 89.81 105 ASN A O 1
ATOM 812 N N . SER A 1 106 ? -4.869 -5.896 1.350 1.00 90.62 106 SER A N 1
ATOM 813 C CA . SER A 1 106 ? -6.298 -6.017 1.663 1.00 90.62 106 SER A CA 1
ATOM 814 C C . SER A 1 106 ? -6.565 -7.094 2.720 1.00 90.62 106 SER A C 1
ATOM 816 O O . SER A 1 106 ? -7.443 -6.919 3.571 1.00 90.62 106 SER A O 1
ATOM 818 N N . VAL A 1 107 ? -5.868 -8.230 2.671 1.00 92.31 107 VAL A N 1
ATOM 819 C CA . VAL A 1 107 ? -6.020 -9.288 3.681 1.00 92.31 107 VAL A CA 1
ATOM 820 C C . VAL A 1 107 ? -5.444 -8.821 5.013 1.00 92.31 107 VAL A C 1
ATOM 822 O O . VAL A 1 107 ? -6.131 -8.894 6.034 1.00 92.31 107 VAL A O 1
ATOM 825 N N . LEU A 1 108 ? -4.238 -8.259 5.004 1.00 91.06 108 LEU A N 1
ATOM 826 C CA . LEU A 1 108 ? -3.570 -7.796 6.212 1.00 91.06 108 LEU A CA 1
ATOM 827 C C . LEU A 1 108 ? -4.364 -6.684 6.910 1.00 91.06 108 LEU A C 1
ATOM 829 O O . LEU A 1 108 ? -4.550 -6.727 8.125 1.00 91.06 108 LEU A O 1
ATOM 833 N N . ALA A 1 109 ? -4.917 -5.726 6.161 1.00 88.62 109 ALA A N 1
ATOM 834 C CA . ALA A 1 109 ? -5.710 -4.637 6.732 1.00 88.62 109 ALA A CA 1
ATOM 835 C C . ALA A 1 109 ? -7.009 -5.146 7.373 1.00 88.62 109 ALA A C 1
ATOM 837 O O . ALA A 1 109 ? -7.499 -4.589 8.360 1.00 88.62 109 ALA A O 1
ATOM 838 N N . ARG A 1 110 ? -7.558 -6.244 6.849 1.00 91.50 110 ARG A N 1
ATOM 839 C CA . ARG A 1 110 ? -8.703 -6.924 7.453 1.00 91.50 110 ARG A CA 1
ATOM 840 C C . ARG A 1 110 ? -8.313 -7.651 8.735 1.00 91.50 110 ARG A C 1
ATOM 842 O O . ARG A 1 110 ? -9.016 -7.499 9.728 1.00 91.50 110 ARG A O 1
ATOM 849 N N . LEU A 1 111 ? -7.204 -8.387 8.725 1.00 89.50 111 LEU A N 1
ATOM 850 C CA . LEU A 1 111 ? -6.736 -9.163 9.876 1.00 89.50 111 LEU A CA 1
ATOM 851 C C . LEU A 1 111 ? -6.299 -8.270 11.042 1.00 89.50 111 LEU A C 1
ATOM 853 O O . LEU A 1 111 ? -6.698 -8.503 12.179 1.00 89.50 111 LEU A O 1
ATOM 857 N N . VAL A 1 112 ? -5.523 -7.220 10.770 1.00 89.31 112 VAL A N 1
ATOM 858 C CA . VAL A 1 112 ? -4.939 -6.374 11.823 1.00 89.31 112 VAL A CA 1
ATOM 859 C C . VAL A 1 112 ? -5.943 -5.355 12.369 1.00 89.31 112 VAL A C 1
ATOM 861 O O . VAL A 1 112 ? -5.995 -5.119 13.579 1.00 89.31 112 VAL A O 1
ATOM 864 N N . TYR A 1 113 ? -6.765 -4.758 11.497 1.00 86.31 113 TYR A N 1
ATOM 865 C CA . TYR A 1 113 ? -7.663 -3.654 11.865 1.00 86.31 113 TYR A CA 1
ATOM 866 C C . TYR A 1 113 ? -9.154 -4.001 11.857 1.00 86.31 113 TYR A C 1
ATOM 868 O O . TYR A 1 113 ? -9.973 -3.143 12.213 1.00 86.31 113 TYR A O 1
ATOM 876 N N . GLY A 1 114 ? -9.531 -5.223 11.470 1.00 87.75 114 GLY A N 1
ATOM 877 C CA . GLY A 1 114 ? -10.933 -5.646 11.407 1.00 87.75 114 GLY A CA 1
ATOM 878 C C . GLY A 1 114 ? -11.753 -4.817 10.416 1.00 87.75 114 GLY A C 1
ATOM 879 O O . GLY A 1 114 ? -12.891 -4.450 10.704 1.00 87.75 114 GLY A O 1
ATOM 880 N N . LEU A 1 115 ? -11.157 -4.410 9.292 1.00 89.19 115 LEU A N 1
ATOM 881 C CA . LEU A 1 115 ? -11.833 -3.573 8.297 1.00 89.19 115 LEU A CA 1
ATOM 882 C C . LEU A 1 115 ? -12.842 -4.369 7.460 1.00 89.19 115 LEU A C 1
ATOM 884 O O . LEU A 1 115 ? -12.641 -5.543 7.159 1.00 89.19 115 LEU A O 1
ATOM 888 N N . SER A 1 116 ? -13.914 -3.707 7.016 1.00 92.00 116 SER A N 1
ATOM 889 C CA . SER A 1 116 ? -14.850 -4.296 6.051 1.00 92.00 116 SER A CA 1
ATOM 890 C C . SER A 1 116 ? -14.164 -4.564 4.706 1.00 92.00 116 SER A C 1
ATOM 892 O O . SER A 1 116 ? -13.166 -3.922 4.372 1.00 92.00 116 SER A O 1
ATOM 894 N N . ARG A 1 117 ? -14.721 -5.481 3.898 1.00 90.12 117 ARG A N 1
ATOM 895 C CA . ARG A 1 117 ? -14.164 -5.836 2.576 1.00 90.12 117 ARG A CA 1
ATOM 896 C C . ARG A 1 117 ? -13.911 -4.614 1.688 1.00 90.12 117 ARG A C 1
ATOM 898 O O . ARG A 1 117 ? -12.860 -4.535 1.068 1.00 90.12 117 ARG A O 1
ATOM 905 N N . GLY A 1 118 ? -14.840 -3.654 1.672 1.00 90.38 118 GLY A N 1
ATOM 906 C CA . GLY A 1 118 ? -14.697 -2.425 0.887 1.00 90.38 118 GLY A CA 1
ATOM 907 C C . GLY A 1 118 ? -13.536 -1.551 1.365 1.00 90.38 118 GLY A C 1
ATOM 908 O O . GLY A 1 118 ? -12.691 -1.162 0.568 1.00 90.38 118 GLY A O 1
ATOM 909 N N . LYS A 1 119 ? -13.434 -1.297 2.677 1.00 89.25 119 LYS A N 1
ATOM 910 C CA . LYS A 1 119 ? -12.349 -0.474 3.244 1.00 89.25 119 LYS A CA 1
ATOM 911 C C . LYS A 1 119 ? -10.980 -1.139 3.085 1.00 89.25 119 LYS A C 1
ATOM 913 O O . LYS A 1 119 ? -10.002 -0.458 2.799 1.00 89.25 119 LYS A O 1
ATOM 918 N N . SER A 1 120 ? -10.912 -2.464 3.234 1.00 89.88 120 SER A N 1
ATOM 919 C CA . SER A 1 120 ? -9.665 -3.206 3.042 1.00 89.88 120 SER A CA 1
ATOM 920 C C . SER A 1 120 ? -9.212 -3.201 1.579 1.00 89.88 120 SER A C 1
ATOM 922 O O . SER A 1 120 ? -8.025 -3.048 1.314 1.00 89.88 120 SER A O 1
ATOM 924 N N . ALA A 1 121 ? -10.154 -3.316 0.635 1.00 89.62 121 ALA A N 1
ATOM 925 C CA . ALA A 1 121 ? -9.859 -3.241 -0.793 1.00 89.62 121 ALA A CA 1
ATOM 926 C C . ALA A 1 121 ? -9.310 -1.863 -1.188 1.00 89.62 121 ALA A C 1
ATOM 928 O O . ALA A 1 121 ? -8.368 -1.797 -1.968 1.00 89.62 121 ALA A O 1
ATOM 929 N N . VAL A 1 122 ? -9.830 -0.776 -0.602 1.00 90.06 122 VAL A N 1
ATOM 930 C CA . VAL A 1 122 ? -9.292 0.578 -0.825 1.00 90.06 122 VAL A CA 1
ATOM 931 C C . VAL A 1 122 ? -7.830 0.672 -0.379 1.00 90.06 122 VAL A C 1
ATOM 933 O O . VAL A 1 122 ? -7.011 1.180 -1.134 1.00 90.06 122 VAL A O 1
ATOM 936 N N . ILE A 1 123 ? -7.476 0.132 0.795 1.00 88.38 123 ILE A N 1
ATOM 937 C CA . ILE A 1 123 ? -6.076 0.119 1.265 1.00 88.38 123 ILE A CA 1
ATOM 938 C C . ILE A 1 123 ? -5.189 -0.689 0.320 1.00 88.38 123 ILE A C 1
ATOM 940 O O . ILE A 1 123 ? -4.138 -0.201 -0.093 1.00 88.38 123 ILE A O 1
ATOM 944 N N . GLY A 1 124 ? -5.622 -1.900 -0.046 1.00 88.00 124 GLY A N 1
ATOM 945 C CA . GLY A 1 124 ? -4.879 -2.747 -0.976 1.00 88.00 124 GLY A CA 1
ATOM 946 C C . GLY A 1 124 ? 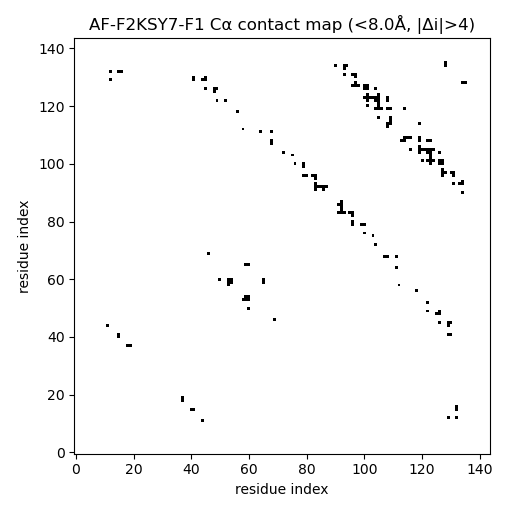-4.649 -2.067 -2.323 1.00 88.00 124 GLY A C 1
ATOM 947 O O . GLY A 1 124 ? -3.540 -2.092 -2.845 1.00 88.00 124 GLY A O 1
ATOM 948 N N . PHE A 1 125 ? -5.676 -1.407 -2.858 1.00 88.88 125 PHE A N 1
ATOM 949 C CA . PHE A 1 125 ? -5.610 -0.716 -4.143 1.00 88.88 125 PHE A CA 1
ATOM 950 C C . PHE A 1 125 ? -4.674 0.487 -4.102 1.00 88.88 125 PHE A C 1
ATOM 952 O O . PHE A 1 125 ? -3.816 0.618 -4.971 1.00 88.88 125 PHE A O 1
ATOM 959 N N . SER A 1 126 ? -4.799 1.335 -3.077 1.00 85.75 126 SER A N 1
ATOM 960 C CA . SER A 1 126 ? -3.941 2.510 -2.928 1.00 85.75 126 SER A CA 1
ATOM 961 C C . SER A 1 126 ? -2.471 2.117 -2.828 1.00 85.75 126 SER A C 1
ATOM 963 O O . SER A 1 126 ? -1.665 2.641 -3.588 1.00 85.75 126 SER A O 1
ATOM 965 N N . ILE A 1 127 ? -2.129 1.158 -1.961 1.00 83.69 127 ILE A N 1
ATOM 966 C CA . ILE A 1 127 ? -0.737 0.710 -1.802 1.00 83.69 127 ILE A CA 1
ATOM 967 C C . ILE A 1 127 ? -0.233 0.022 -3.075 1.00 83.69 127 ILE A C 1
ATOM 969 O O . ILE A 1 127 ? 0.883 0.293 -3.504 1.00 83.69 127 ILE A O 1
ATOM 973 N N . GLY A 1 128 ? -1.053 -0.819 -3.714 1.00 82.25 128 GLY A N 1
ATOM 974 C CA . GLY A 1 128 ? -0.676 -1.494 -4.957 1.00 82.25 128 GLY A CA 1
ATOM 975 C C . GLY A 1 128 ? -0.311 -0.518 -6.080 1.00 82.25 128 GLY A C 1
ATOM 976 O O . GLY A 1 128 ? 0.713 -0.712 -6.734 1.00 82.25 128 GLY A O 1
ATOM 977 N N . ILE A 1 129 ? -1.112 0.537 -6.286 1.00 80.12 129 ILE A N 1
ATOM 978 C CA . ILE A 1 129 ? -0.846 1.563 -7.311 1.00 80.12 129 ILE A CA 1
ATOM 979 C C . ILE A 1 129 ? 0.401 2.378 -6.978 1.00 80.12 129 ILE A C 1
ATOM 981 O O . ILE A 1 129 ? 1.224 2.613 -7.855 1.00 80.12 129 ILE A O 1
ATOM 985 N N . LEU A 1 130 ? 0.548 2.818 -5.729 1.00 76.25 130 LEU A N 1
ATOM 986 C CA . LEU A 1 130 ? 1.658 3.686 -5.319 1.00 76.25 130 LEU A CA 1
ATOM 987 C C . LEU A 1 130 ? 3.005 2.971 -5.298 1.00 76.25 130 LEU A C 1
ATOM 989 O O . LEU A 1 130 ? 4.032 3.605 -5.510 1.00 76.25 130 LEU A O 1
ATOM 993 N N . ALA A 1 131 ? 2.995 1.663 -5.049 1.00 73.19 131 ALA A N 1
ATOM 994 C CA . ALA A 1 131 ? 4.171 0.821 -5.199 1.00 73.19 131 ALA A CA 1
ATOM 995 C C . ALA A 1 131 ? 4.507 0.544 -6.676 1.00 73.19 131 ALA A C 1
ATOM 997 O O . ALA A 1 131 ? 5.627 0.158 -6.982 1.00 73.19 131 ALA A O 1
ATOM 998 N N . ASN A 1 132 ? 3.559 0.743 -7.602 1.00 72.44 132 ASN A N 1
ATOM 999 C CA . ASN A 1 132 ? 3.734 0.469 -9.030 1.00 72.44 132 ASN A CA 1
ATOM 1000 C C . ASN A 1 132 ? 3.219 1.632 -9.902 1.00 72.44 132 ASN A C 1
ATOM 1002 O O . ASN A 1 132 ? 2.326 1.429 -10.733 1.00 72.44 132 ASN A O 1
ATOM 1006 N N . PRO A 1 133 ? 3.770 2.855 -9.780 1.00 67.44 133 PRO A N 1
ATOM 1007 C CA . PRO A 1 133 ? 3.300 4.008 -10.553 1.00 67.44 133 PRO A CA 1
ATOM 1008 C C . PRO A 1 133 ? 3.443 3.786 -12.069 1.00 67.44 133 PRO A C 1
ATOM 1010 O O . PRO A 1 133 ? 2.617 4.260 -12.850 1.00 67.44 133 PRO A O 1
ATOM 1013 N N . ALA A 1 134 ? 4.427 2.985 -12.491 1.00 66.25 134 ALA A N 1
ATOM 1014 C CA . ALA A 1 134 ? 4.616 2.583 -13.885 1.00 66.25 134 ALA A CA 1
ATOM 1015 C C . ALA A 1 134 ? 3.404 1.837 -14.475 1.00 66.25 134 ALA A C 1
ATOM 1017 O O . ALA A 1 134 ? 3.128 1.974 -15.665 1.00 66.25 134 ALA A O 1
ATOM 1018 N N . LEU A 1 135 ? 2.643 1.100 -13.657 1.00 67.25 135 LEU A N 1
ATOM 1019 C CA . LEU A 1 135 ? 1.431 0.406 -14.099 1.00 67.25 135 LEU A CA 1
ATOM 1020 C C . LEU A 1 135 ? 0.313 1.401 -14.446 1.00 67.25 135 LEU A C 1
ATOM 1022 O O . LEU A 1 135 ? -0.383 1.220 -15.441 1.00 67.25 135 LEU A O 1
ATOM 1026 N N . PHE A 1 136 ? 0.182 2.491 -13.686 1.00 66.12 136 PHE A N 1
ATOM 1027 C CA . PHE A 1 136 ? -0.778 3.559 -13.985 1.00 66.12 136 PHE A CA 1
ATOM 1028 C C . PHE A 1 136 ? -0.418 4.306 -15.278 1.00 66.12 136 PHE A C 1
ATOM 1030 O O . PHE A 1 136 ? -1.284 4.552 -16.122 1.00 66.12 136 PHE A O 1
ATOM 1037 N N . VAL A 1 137 ? 0.870 4.616 -15.462 1.00 67.06 137 VAL A N 1
ATOM 1038 C CA . VAL A 1 137 ? 1.378 5.250 -16.689 1.00 67.06 137 VAL A CA 1
ATOM 1039 C C . VAL A 1 137 ? 1.145 4.346 -17.902 1.00 67.06 137 VAL A C 1
ATOM 1041 O O . VAL A 1 137 ? 0.626 4.808 -18.914 1.00 67.06 137 VAL A O 1
ATOM 1044 N N . TRP A 1 138 ? 1.453 3.052 -17.789 1.00 67.00 138 TRP A N 1
ATOM 1045 C CA . TRP A 1 138 ? 1.270 2.088 -18.875 1.00 67.00 138 TRP A CA 1
ATOM 1046 C C . TRP A 1 138 ? -0.199 1.926 -19.285 1.00 67.00 138 TRP A C 1
ATOM 1048 O O . TRP A 1 138 ? -0.504 1.976 -20.476 1.00 67.00 138 TRP A O 1
ATOM 1058 N N . ILE A 1 139 ? -1.117 1.809 -18.315 1.00 67.56 139 ILE A N 1
ATOM 1059 C CA . ILE A 1 139 ? -2.563 1.781 -18.590 1.00 67.56 139 ILE A CA 1
ATOM 1060 C C . ILE A 1 139 ? -2.977 3.061 -19.320 1.00 67.56 139 ILE A C 1
ATOM 1062 O O . ILE A 1 139 ? -3.650 2.990 -20.340 1.00 67.56 139 ILE A O 1
ATOM 1066 N N . THR A 1 140 ? -2.542 4.228 -18.845 1.00 67.12 140 THR A N 1
ATOM 1067 C CA . THR A 1 140 ? -2.912 5.508 -19.467 1.00 67.12 140 THR A CA 1
ATOM 1068 C C . THR A 1 140 ? -2.437 5.590 -20.919 1.00 67.12 140 THR A C 1
ATOM 1070 O O . THR A 1 140 ? -3.203 6.022 -21.770 1.00 67.12 140 THR A O 1
ATOM 1073 N N . ILE A 1 141 ? -1.218 5.130 -21.218 1.00 68.31 141 ILE A N 1
ATOM 1074 C CA . ILE A 1 141 ? -0.669 5.111 -22.584 1.00 68.31 141 ILE A CA 1
ATOM 1075 C C . ILE A 1 141 ? -1.427 4.133 -23.495 1.00 68.31 141 ILE A C 1
ATOM 1077 O O . ILE A 1 141 ? -1.621 4.436 -24.663 1.00 68.31 141 ILE A O 1
ATOM 1081 N N . MET A 1 142 ? -1.856 2.968 -22.998 1.00 63.94 142 MET A N 1
ATOM 1082 C CA . MET A 1 142 ? -2.582 1.983 -23.818 1.00 63.94 142 MET A CA 1
ATOM 1083 C C . MET A 1 142 ? -3.991 2.435 -24.233 1.00 63.94 142 MET A C 1
ATOM 1085 O O . MET A 1 142 ? -4.525 1.909 -25.208 1.00 63.94 142 MET A O 1
ATOM 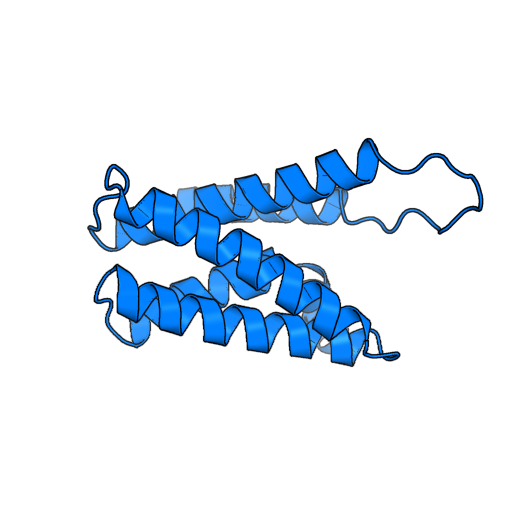1089 N N . PHE A 1 143 ? -4.609 3.350 -23.481 1.00 61.47 143 PHE A N 1
ATOM 1090 C CA . PHE A 1 143 ? -5.980 3.824 -23.712 1.00 61.47 143 PHE A CA 1
ATOM 1091 C C . PHE A 1 143 ? -6.058 5.258 -24.271 1.00 61.47 143 PHE A C 1
ATOM 1093 O O . PHE A 1 143 ? -7.166 5.785 -24.394 1.00 61.47 143 PHE A O 1
ATOM 1100 N N . LEU A 1 144 ? -4.916 5.879 -24.587 1.00 57.16 144 LEU A N 1
ATOM 1101 C CA . LEU A 1 144 ? -4.818 7.172 -25.277 1.00 57.16 144 LEU A CA 1
ATOM 1102 C C . LEU A 1 144 ? -4.589 6.959 -26.779 1.00 57.16 144 LEU A C 1
ATOM 1104 O O . LEU A 1 144 ? -5.192 7.721 -27.565 1.00 57.16 144 LEU A O 1
#

Foldseek 3Di:
DVVVVVVVVVVLLVVLVVLPPDDPPDDDPDDDDSVVVSVVSLLVSLLVVLVVLCVVVVHDCPDPLVVVLSVVLVVQLVVLLVVLVVDPDPLSSLVSSLVSQQVVQLVSCCVSVVDDSVSSNVSSNVSSCSVRVVNVVVVVVVVD

Solvent-accessible surface area (backbone atoms only — not comparable to full-atom values): 8093 Å² total; per-residue (Å²): 113,71,65,61,55,51,53,53,52,51,51,52,51,52,55,49,62,70,64,67,60,80,74,74,92,70,94,62,100,78,80,68,67,68,60,53,52,52,55,49,50,51,50,50,51,49,51,52,51,50,52,51,52,37,50,77,68,76,44,75,72,91,38,71,65,40,57,52,48,51,54,51,48,55,55,51,47,56,52,42,51,55,58,19,64,70,42,92,45,67,68,60,18,49,54,47,31,29,54,51,42,20,53,51,41,20,50,47,41,26,71,78,68,69,42,55,74,68,63,11,44,51,53,3,48,53,48,17,44,66,77,35,56,65,54,57,54,52,55,53,61,77,76,107

Nearest PDB structures (foldseek):
  7k48-assembly1_A  TM=2.217E-01  e=5.234E+00  Escherichia coli K-12

pLDDT: mean 70.06, std 17.88, range [34.06, 92.31]